Protein AF-A0A7V5UK42-F1 (afdb_monomer_lite)

Structure (mmCIF, N/CA/C/O backbone):
data_AF-A0A7V5UK42-F1
#
_entry.id   AF-A0A7V5UK42-F1
#
loop_
_atom_site.group_PDB
_atom_site.id
_atom_site.type_symbol
_atom_site.label_atom_id
_atom_site.label_alt_id
_atom_site.label_comp_id
_atom_site.label_asym_id
_atom_site.label_entity_id
_atom_site.label_seq_id
_atom_site.pdbx_PDB_ins_code
_atom_site.Cartn_x
_atom_site.Cartn_y
_atom_site.Cartn_z
_atom_site.occupancy
_atom_site.B_iso_or_equiv
_atom_site.auth_seq_id
_atom_site.auth_comp_id
_atom_site.auth_asym_id
_atom_site.auth_atom_id
_atom_site.pdbx_PDB_model_num
ATOM 1 N N . MET A 1 1 ? 71.964 3.795 -6.291 1.00 46.25 1 MET A N 1
ATOM 2 C CA . MET A 1 1 ? 71.751 2.626 -7.174 1.00 46.25 1 MET A CA 1
ATOM 3 C C . MET A 1 1 ? 70.303 2.185 -7.019 1.00 46.25 1 MET A C 1
ATOM 5 O O . MET A 1 1 ? 69.978 1.618 -5.989 1.00 46.25 1 MET A O 1
ATOM 9 N N . GLY A 1 2 ? 69.412 2.529 -7.950 1.00 53.47 2 GLY A N 1
ATOM 10 C CA . GLY A 1 2 ? 67.985 2.233 -7.779 1.00 53.47 2 GLY A CA 1
ATOM 11 C C . GLY A 1 2 ? 67.109 2.805 -8.887 1.00 53.47 2 GLY A C 1
ATOM 12 O O . GLY A 1 2 ? 66.306 3.686 -8.624 1.00 53.47 2 GLY A O 1
ATOM 13 N N . THR A 1 3 ? 67.279 2.326 -10.119 1.00 54.72 3 THR A N 1
ATOM 14 C CA . THR A 1 3 ? 66.416 2.671 -11.264 1.00 54.72 3 THR A CA 1
ATOM 15 C C . THR A 1 3 ? 66.434 1.521 -12.273 1.00 54.72 3 THR A C 1
ATOM 17 O O . THR A 1 3 ? 67.212 1.547 -13.221 1.00 54.72 3 THR A O 1
ATOM 20 N N . ALA A 1 4 ? 65.639 0.470 -12.056 1.00 56.69 4 ALA A N 1
ATOM 21 C CA . ALA A 1 4 ? 65.480 -0.585 -13.071 1.00 56.69 4 ALA A CA 1
ATOM 22 C C . ALA A 1 4 ? 64.093 -1.258 -13.123 1.00 56.69 4 ALA A C 1
ATOM 24 O O . ALA A 1 4 ? 63.801 -1.946 -14.094 1.00 56.69 4 ALA A O 1
ATOM 25 N N . THR A 1 5 ? 63.198 -1.052 -12.151 1.00 57.78 5 THR A N 1
ATOM 26 C CA . THR A 1 5 ? 61.991 -1.905 -12.032 1.00 57.78 5 THR A CA 1
ATOM 27 C C . THR A 1 5 ? 60.699 -1.285 -12.596 1.00 57.78 5 THR A C 1
ATOM 29 O O . THR A 1 5 ? 59.661 -1.936 -12.604 1.00 57.78 5 THR A O 1
ATOM 32 N N . GLN A 1 6 ? 60.715 -0.050 -13.112 1.00 57.00 6 GLN A N 1
ATOM 33 C CA . GLN A 1 6 ? 59.476 0.702 -13.397 1.00 57.00 6 GLN A CA 1
ATOM 34 C C . GLN A 1 6 ? 59.000 0.740 -14.869 1.00 57.00 6 GLN A C 1
ATOM 36 O O . GLN A 1 6 ? 58.046 1.451 -15.162 1.00 57.00 6 GLN A O 1
ATOM 41 N N . MET A 1 7 ? 59.594 -0.030 -15.795 1.00 56.53 7 MET A N 1
ATOM 42 C CA . MET A 1 7 ? 59.274 0.041 -17.243 1.00 56.53 7 MET A CA 1
ATOM 43 C C . MET A 1 7 ? 58.609 -1.208 -17.864 1.00 56.53 7 MET A C 1
ATOM 45 O O . MET A 1 7 ? 58.523 -1.306 -19.083 1.00 56.53 7 MET A O 1
ATOM 49 N N . ILE A 1 8 ? 58.103 -2.167 -17.079 1.00 58.75 8 ILE A N 1
ATOM 50 C CA . ILE A 1 8 ? 57.523 -3.415 -17.638 1.00 58.75 8 ILE A CA 1
ATOM 51 C C . ILE A 1 8 ? 55.978 -3.387 -17.698 1.00 58.75 8 ILE A C 1
ATOM 53 O O . ILE A 1 8 ? 55.370 -4.125 -18.469 1.00 58.75 8 ILE A O 1
ATOM 57 N N . GLY A 1 9 ? 55.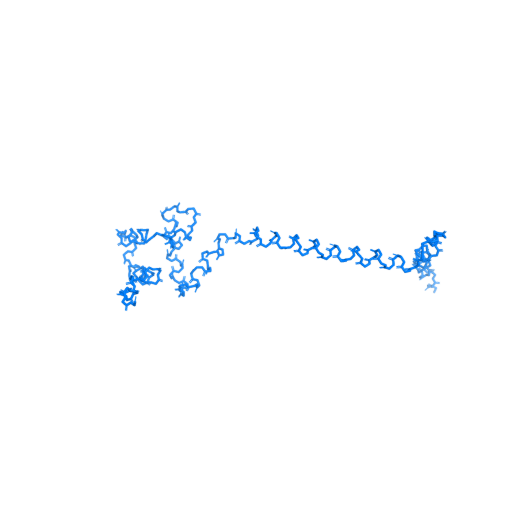316 -2.484 -16.965 1.00 54.97 9 GLY A N 1
ATOM 58 C CA . GLY A 1 9 ? 53.848 -2.443 -16.876 1.00 54.97 9 GLY A CA 1
ATOM 59 C C . GLY A 1 9 ? 53.110 -1.773 -18.045 1.00 54.97 9 GLY A C 1
ATOM 60 O O . GLY A 1 9 ? 51.951 -2.099 -18.282 1.00 54.97 9 GLY A O 1
ATOM 61 N N . GLN A 1 10 ? 53.743 -0.855 -18.788 1.00 56.25 10 GLN A N 1
ATOM 62 C CA . GLN A 1 10 ? 53.047 -0.085 -19.838 1.00 56.25 10 GLN A CA 1
ATOM 63 C C . GLN A 1 10 ? 53.068 -0.757 -21.218 1.00 56.25 10 GLN A C 1
ATOM 65 O O . GLN A 1 10 ? 52.071 -0.712 -21.936 1.00 56.25 10 GLN A O 1
ATOM 70 N N . VAL A 1 11 ? 54.132 -1.493 -21.546 1.00 57.78 11 VAL A N 1
ATOM 71 C CA . VAL A 1 11 ? 54.291 -2.137 -22.866 1.00 57.78 11 VAL A CA 1
ATOM 72 C C . VAL A 1 11 ? 53.299 -3.285 -23.098 1.00 57.78 11 VAL A C 1
ATOM 74 O O . VAL A 1 11 ? 52.943 -3.600 -24.234 1.00 57.78 11 VAL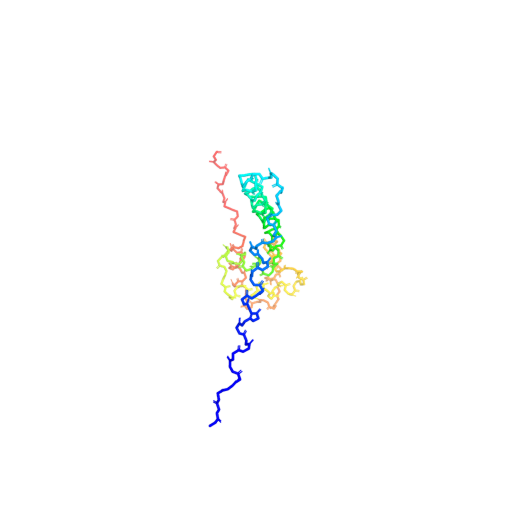 A O 1
ATOM 77 N N . ALA A 1 12 ? 52.830 -3.918 -22.019 1.00 61.78 12 ALA A N 1
ATOM 78 C CA . ALA A 1 12 ? 51.841 -4.990 -22.091 1.00 61.78 12 ALA A CA 1
ATOM 79 C C . ALA A 1 12 ? 50.421 -4.466 -22.379 1.00 61.78 12 ALA A C 1
ATOM 81 O O . ALA A 1 12 ? 49.626 -5.172 -22.999 1.00 61.78 12 ALA A O 1
ATOM 82 N N . PHE A 1 13 ? 50.112 -3.230 -21.970 1.00 57.34 13 PHE A N 1
ATOM 83 C CA . PHE A 1 13 ? 48.787 -2.636 -22.155 1.00 57.34 13 PHE A CA 1
ATOM 84 C C . PHE A 1 13 ? 48.604 -2.062 -23.569 1.00 57.34 13 PHE A C 1
ATOM 86 O O . PHE A 1 13 ? 47.549 -2.254 -24.172 1.00 57.34 13 PHE A O 1
ATOM 93 N N . GLU A 1 14 ? 49.647 -1.456 -24.150 1.00 59.31 14 GLU A N 1
ATOM 94 C CA . GLU A 1 14 ? 49.630 -0.973 -25.543 1.00 59.31 14 GLU A CA 1
ATOM 95 C C . GLU A 1 14 ? 49.416 -2.108 -26.555 1.00 59.31 14 GLU A C 1
ATOM 97 O O . GLU A 1 14 ? 48.599 -1.984 -27.467 1.00 59.31 14 GLU A O 1
ATOM 102 N N . ARG A 1 15 ? 50.038 -3.277 -26.344 1.00 58.47 15 ARG A N 1
ATOM 103 C CA . ARG A 1 15 ? 49.866 -4.435 -27.243 1.00 58.47 15 ARG A CA 1
ATOM 104 C C . ARG A 1 15 ? 48.502 -5.122 -27.151 1.00 58.47 15 ARG A C 1
ATOM 106 O O . ARG A 1 15 ? 48.147 -5.870 -28.065 1.00 58.47 15 ARG A O 1
ATOM 113 N N . LEU A 1 16 ? 47.741 -4.904 -26.076 1.00 63.62 16 LEU A N 1
ATOM 114 C CA . LEU A 1 16 ? 46.394 -5.464 -25.945 1.00 63.62 16 LEU A CA 1
ATOM 115 C C . LEU A 1 16 ? 45.359 -4.644 -26.732 1.00 63.62 16 LEU A C 1
ATOM 117 O O . LEU A 1 16 ? 44.423 -5.226 -27.271 1.00 63.62 16 LEU A O 1
ATOM 121 N N . GLY A 1 17 ? 45.547 -3.323 -26.848 1.00 62.03 17 GLY A N 1
ATOM 122 C CA . GLY A 1 17 ? 44.651 -2.429 -27.593 1.00 62.03 17 GLY A CA 1
ATOM 123 C C . GLY A 1 17 ? 44.738 -2.579 -29.117 1.00 62.03 17 GLY A C 1
ATOM 124 O O . GLY A 1 17 ? 43.717 -2.504 -29.803 1.00 62.03 17 GLY A O 1
ATOM 125 N N . ASP A 1 18 ? 45.927 -2.870 -29.649 1.00 62.09 18 ASP A N 1
ATOM 126 C CA . ASP A 1 18 ? 46.151 -2.976 -31.099 1.00 62.09 18 ASP A CA 1
ATOM 127 C C . ASP A 1 18 ? 45.395 -4.140 -31.754 1.00 62.09 18 ASP A C 1
ATOM 129 O O . ASP A 1 18 ? 44.926 -4.030 -32.891 1.00 62.09 18 ASP A O 1
ATOM 133 N N . ARG A 1 19 ? 45.176 -5.240 -31.021 1.00 60.88 19 ARG A N 1
ATOM 134 C CA . ARG A 1 19 ? 44.415 -6.387 -31.546 1.00 60.88 19 ARG A CA 1
ATOM 135 C C . ARG A 1 19 ? 42.921 -6.109 -31.695 1.00 60.88 19 ARG A C 1
ATOM 137 O O . ARG A 1 19 ? 42.271 -6.773 -32.495 1.00 60.88 19 ARG A O 1
ATOM 144 N N . PHE A 1 20 ? 42.383 -5.120 -30.981 1.00 62.44 20 PHE A N 1
ATOM 145 C CA . PHE A 1 20 ? 40.976 -4.731 -31.111 1.00 62.44 20 PHE A CA 1
ATOM 146 C C . PHE A 1 20 ? 40.737 -3.703 -32.222 1.00 62.44 20 PHE A C 1
ATOM 148 O O . PHE A 1 20 ? 39.606 -3.576 -32.683 1.00 62.44 20 PHE A O 1
ATOM 155 N N . ARG A 1 21 ? 41.776 -2.987 -32.679 1.00 59.31 21 ARG A N 1
ATOM 156 C CA . ARG A 1 21 ? 41.649 -1.979 -33.747 1.00 59.31 21 ARG A CA 1
ATOM 157 C C . ARG A 1 21 ? 42.004 -2.482 -35.147 1.00 59.31 21 ARG A C 1
ATOM 159 O O . ARG A 1 21 ? 41.474 -1.932 -36.105 1.00 59.31 21 ARG A O 1
ATOM 166 N N . GLY A 1 22 ? 42.874 -3.487 -35.287 1.00 54.34 22 GLY A N 1
ATOM 167 C CA . GLY A 1 22 ? 43.564 -3.711 -36.567 1.00 54.34 22 GLY A CA 1
ATOM 168 C C . GLY A 1 22 ? 43.234 -4.964 -37.386 1.00 54.34 22 GLY A C 1
ATOM 169 O O . GLY A 1 22 ? 43.587 -4.991 -38.557 1.00 54.34 22 GLY A O 1
ATOM 170 N N . GLN A 1 23 ? 42.610 -6.010 -36.831 1.00 50.72 23 GLN A N 1
ATOM 171 C CA . GLN A 1 23 ? 42.615 -7.336 -37.495 1.00 50.72 23 GLN A CA 1
ATOM 172 C C . GLN A 1 23 ? 41.248 -8.005 -37.694 1.00 50.72 23 GLN A C 1
ATOM 174 O O . GLN A 1 23 ? 41.181 -9.165 -38.089 1.00 50.72 23 GLN A O 1
ATOM 179 N N . GLY A 1 24 ? 40.159 -7.271 -37.458 1.00 51.66 24 GLY A N 1
ATOM 180 C CA . GLY A 1 24 ? 38.785 -7.755 -37.637 1.00 51.66 24 GLY A CA 1
ATOM 181 C C . GLY A 1 24 ? 37.981 -7.034 -38.718 1.00 51.66 24 GLY A C 1
ATOM 182 O O . GLY A 1 24 ? 36.835 -7.412 -38.949 1.00 51.66 24 GLY A O 1
ATOM 183 N N . ALA A 1 25 ? 38.553 -6.035 -39.404 1.00 55.19 25 ALA A N 1
ATOM 184 C CA . ALA A 1 25 ? 38.004 -5.533 -40.663 1.00 55.19 25 ALA A CA 1
ATOM 185 C C . ALA A 1 25 ? 38.308 -6.562 -41.759 1.00 55.19 25 ALA A C 1
ATOM 187 O O . ALA A 1 25 ? 39.065 -6.321 -42.693 1.00 55.19 25 ALA A O 1
ATOM 188 N N . ALA A 1 26 ? 37.779 -7.769 -41.568 1.00 55.12 26 ALA A N 1
ATOM 189 C CA . ALA A 1 26 ? 37.611 -8.706 -42.646 1.00 55.12 26 ALA A CA 1
ATOM 190 C C . ALA A 1 26 ? 36.859 -7.956 -43.743 1.00 55.12 26 ALA A C 1
ATOM 192 O O . ALA A 1 26 ? 35.842 -7.312 -43.476 1.00 55.12 26 ALA A O 1
ATOM 193 N N . ASP A 1 27 ? 37.418 -8.031 -44.941 1.00 58.56 27 ASP A N 1
ATOM 194 C CA . ASP A 1 27 ? 36.918 -7.518 -46.210 1.00 58.56 27 ASP A CA 1
ATOM 195 C C . ASP A 1 27 ? 35.624 -8.261 -46.610 1.00 58.56 27 ASP A C 1
ATOM 197 O O . ASP A 1 27 ? 35.470 -8.819 -47.691 1.00 58.56 27 ASP A O 1
ATOM 201 N N . TYR A 1 28 ? 34.678 -8.358 -45.678 1.00 58.84 28 TYR A N 1
ATOM 202 C CA . TYR A 1 28 ? 33.290 -8.575 -45.998 1.00 58.84 28 TYR A CA 1
ATOM 203 C C . TYR A 1 28 ? 32.882 -7.283 -46.693 1.00 58.84 28 TYR A C 1
ATOM 205 O O . TYR A 1 28 ? 32.902 -6.234 -46.054 1.00 58.84 28 TYR A O 1
ATOM 213 N N . GLY A 1 29 ? 32.507 -7.336 -47.972 1.00 69.31 29 GLY A N 1
ATOM 214 C CA . GLY A 1 29 ? 31.990 -6.199 -48.755 1.00 69.31 29 GLY A CA 1
ATOM 215 C C . GLY A 1 29 ? 30.694 -5.570 -48.204 1.00 69.31 29 GLY A C 1
ATOM 216 O O . GLY A 1 29 ? 29.886 -5.017 -48.945 1.00 69.31 29 GLY A O 1
ATOM 217 N N . ILE A 1 30 ? 30.459 -5.690 -46.900 1.00 69.44 30 ILE A N 1
ATOM 218 C CA . ILE A 1 30 ? 29.435 -5.033 -46.120 1.00 69.44 30 ILE A CA 1
ATOM 219 C C . ILE A 1 30 ? 29.852 -3.577 -46.002 1.00 69.44 30 ILE A C 1
ATOM 221 O O . ILE A 1 30 ? 30.738 -3.193 -45.239 1.00 69.44 30 ILE A O 1
ATOM 225 N N . SER A 1 31 ? 29.174 -2.759 -46.788 1.00 82.50 31 SER A N 1
ATOM 226 C CA . SER A 1 31 ? 29.354 -1.324 -46.754 1.00 82.50 31 SER A CA 1
ATOM 227 C C . SER A 1 31 ? 29.172 -0.762 -45.332 1.00 82.50 31 SER A C 1
ATOM 229 O O . SER A 1 31 ? 28.240 -1.173 -44.629 1.00 82.50 31 SER A O 1
ATOM 231 N N . PRO A 1 32 ? 29.981 0.226 -44.906 1.00 82.94 32 PRO A N 1
ATOM 232 C CA . PRO A 1 32 ? 29.869 0.832 -43.578 1.00 82.94 32 PRO A CA 1
ATOM 233 C C . PRO A 1 32 ? 28.473 1.406 -43.286 1.00 82.94 32 PRO A C 1
ATOM 235 O O . PRO A 1 32 ? 28.039 1.410 -42.134 1.00 82.94 32 PRO A O 1
ATOM 238 N N . TRP A 1 33 ? 27.723 1.825 -44.314 1.00 85.06 33 TRP A N 1
ATOM 239 C CA . TRP A 1 33 ? 26.336 2.270 -44.137 1.00 85.06 33 TRP A CA 1
ATOM 240 C C . TRP A 1 33 ? 25.407 1.123 -43.722 1.00 85.06 33 TRP A C 1
ATOM 242 O O . TRP A 1 33 ? 24.520 1.324 -42.894 1.00 85.06 33 TRP A O 1
ATOM 252 N N . ALA A 1 34 ? 25.626 -0.089 -44.239 1.00 86.69 34 ALA A N 1
ATOM 253 C CA . ALA A 1 34 ? 24.815 -1.252 -43.895 1.00 86.69 34 ALA A CA 1
ATOM 254 C C . ALA A 1 34 ? 25.030 -1.630 -42.424 1.00 86.69 34 ALA A C 1
ATOM 256 O O . ALA A 1 34 ? 24.071 -1.897 -41.700 1.00 86.69 34 ALA A O 1
ATOM 257 N N . LEU A 1 35 ? 26.276 -1.551 -41.951 1.00 87.38 35 LEU A N 1
ATOM 258 C CA . LEU A 1 35 ? 26.612 -1.797 -40.551 1.00 87.38 35 LEU A CA 1
ATOM 259 C C . LEU A 1 35 ? 25.986 -0.748 -39.615 1.00 87.38 35 LEU A C 1
ATOM 261 O O . LEU A 1 35 ? 25.442 -1.102 -38.569 1.00 87.38 35 LEU A O 1
ATOM 265 N N . ALA A 1 36 ? 25.989 0.529 -40.014 1.00 88.94 36 ALA A N 1
ATOM 266 C CA . ALA A 1 36 ? 25.345 1.605 -39.260 1.00 88.94 36 ALA A CA 1
ATOM 267 C C . ALA A 1 36 ? 23.822 1.413 -39.147 1.00 88.94 36 ALA A C 1
ATOM 269 O O . ALA A 1 36 ? 23.255 1.600 -38.069 1.00 88.94 36 ALA A O 1
ATOM 270 N N . VAL A 1 37 ? 23.162 0.986 -40.230 1.00 94.06 37 VAL A N 1
ATOM 271 C CA . VAL A 1 37 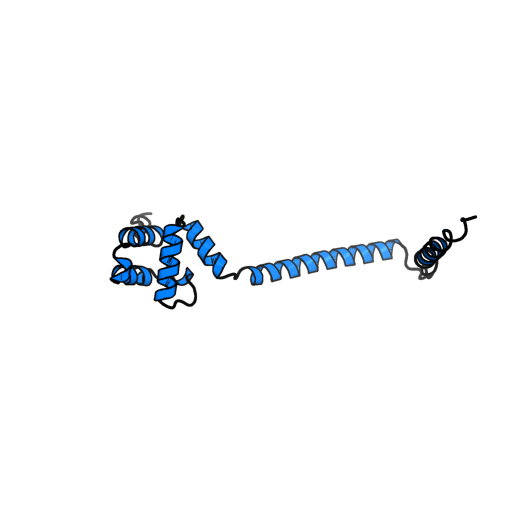? 21.720 0.691 -40.229 1.00 94.06 37 VAL A CA 1
ATOM 272 C C . VAL A 1 37 ? 21.406 -0.481 -39.299 1.00 94.06 37 VAL A C 1
ATOM 274 O O . VAL A 1 37 ? 20.505 -0.373 -38.468 1.00 94.06 37 VAL A O 1
ATOM 277 N N . VAL A 1 38 ? 22.170 -1.574 -39.375 1.00 94.00 38 VAL A N 1
ATOM 278 C CA . VAL A 1 38 ? 21.985 -2.738 -38.491 1.00 94.00 38 VAL A CA 1
ATOM 279 C C . VAL A 1 38 ? 22.171 -2.348 -37.025 1.00 94.00 38 VAL A C 1
ATOM 281 O O . VAL A 1 38 ? 21.346 -2.712 -36.186 1.00 94.00 38 VAL A O 1
ATOM 284 N N . ALA A 1 39 ? 23.200 -1.558 -36.711 1.00 93.12 39 ALA A N 1
ATOM 285 C CA . ALA A 1 39 ? 23.429 -1.061 -35.359 1.00 93.12 39 ALA A CA 1
ATOM 286 C C . ALA A 1 39 ? 22.266 -0.183 -34.866 1.00 93.12 39 ALA A C 1
ATOM 288 O O . ALA A 1 39 ? 21.785 -0.371 -33.749 1.00 93.12 39 ALA A O 1
ATOM 289 N N . ALA A 1 40 ? 21.761 0.729 -35.703 1.00 94.50 40 ALA A N 1
ATOM 290 C CA . ALA A 1 40 ? 20.626 1.584 -35.359 1.00 94.50 40 ALA A CA 1
ATOM 291 C C . ALA A 1 40 ? 19.349 0.770 -35.087 1.00 94.50 40 ALA A C 1
ATOM 293 O O . ALA A 1 40 ? 18.661 1.014 -34.093 1.00 94.50 40 ALA A O 1
ATOM 294 N N . VAL A 1 41 ? 19.060 -0.239 -35.918 1.00 95.81 41 VAL A N 1
ATOM 295 C CA . VAL A 1 41 ? 17.918 -1.147 -35.728 1.00 95.81 41 VAL A CA 1
ATOM 296 C C . VAL A 1 41 ? 18.076 -1.961 -34.445 1.00 95.81 41 VAL A C 1
ATOM 298 O O . VAL A 1 41 ? 17.129 -2.052 -33.665 1.00 95.81 41 VAL A O 1
ATOM 301 N N . ALA A 1 42 ? 19.267 -2.503 -34.179 1.00 95.19 42 ALA A N 1
ATOM 302 C CA . ALA A 1 42 ? 19.541 -3.267 -32.965 1.00 95.19 42 ALA A CA 1
ATOM 303 C C . ALA A 1 42 ? 19.357 -2.417 -31.696 1.00 95.19 42 ALA A C 1
ATOM 305 O O . ALA A 1 42 ? 18.721 -2.865 -30.742 1.00 95.19 42 ALA A O 1
ATOM 306 N N . ILE A 1 43 ? 19.846 -1.171 -31.697 1.00 94.88 43 ILE A N 1
ATOM 307 C CA . ILE A 1 43 ? 19.668 -0.225 -30.585 1.00 94.88 43 ILE A CA 1
ATOM 308 C C . ILE A 1 43 ? 18.188 0.135 -30.413 1.00 94.88 43 ILE A C 1
ATOM 310 O O . ILE A 1 43 ? 17.677 0.116 -29.292 1.00 94.88 43 ILE A O 1
ATOM 314 N N . GLY A 1 44 ? 17.480 0.423 -31.509 1.00 95.19 44 GLY A N 1
ATOM 315 C CA . GLY A 1 44 ? 16.048 0.720 -31.484 1.00 95.19 44 GLY A CA 1
ATOM 316 C C . GLY A 1 44 ? 15.226 -0.441 -30.924 1.00 95.19 44 GLY A C 1
ATOM 317 O O . GLY A 1 44 ? 14.373 -0.238 -30.059 1.00 95.19 44 GLY A O 1
ATOM 318 N N . LEU A 1 45 ? 15.536 -1.669 -31.346 1.00 95.00 45 LEU A N 1
ATOM 319 C CA . LEU A 1 45 ? 14.887 -2.885 -30.863 1.00 95.00 45 LEU A CA 1
ATOM 320 C C . LEU A 1 45 ? 15.204 -3.147 -29.388 1.00 95.00 45 LEU A C 1
ATOM 322 O O . LEU A 1 45 ? 14.296 -3.434 -28.611 1.00 95.00 45 LEU A O 1
ATOM 326 N N . ALA A 1 46 ? 16.462 -2.983 -28.973 1.00 92.31 46 ALA A N 1
ATOM 327 C CA . ALA A 1 46 ? 16.858 -3.095 -27.573 1.00 92.31 46 ALA A CA 1
ATOM 328 C C . ALA A 1 46 ? 16.128 -2.062 -26.701 1.00 92.31 46 ALA A C 1
ATOM 330 O O . ALA A 1 46 ? 15.630 -2.403 -25.628 1.00 92.31 46 ALA A O 1
ATOM 331 N N . PHE A 1 47 ? 15.991 -0.819 -27.172 1.00 93.38 47 PHE A N 1
ATOM 332 C CA . PHE A 1 47 ? 15.249 0.226 -26.471 1.00 93.38 47 PHE A CA 1
ATOM 333 C C . PHE A 1 47 ? 13.746 -0.078 -26.402 1.00 93.38 47 PHE A C 1
ATOM 335 O O . PHE A 1 47 ? 13.132 0.078 -25.343 1.00 93.38 47 PHE A O 1
ATOM 342 N N . TYR A 1 48 ? 13.153 -0.560 -27.497 1.00 92.31 48 TYR A N 1
ATOM 343 C CA . TYR A 1 48 ? 11.754 -0.982 -27.552 1.00 92.31 48 TYR A CA 1
ATOM 344 C C . TYR A 1 48 ? 11.474 -2.135 -26.581 1.00 92.31 48 TYR A C 1
ATOM 346 O O . TYR A 1 48 ? 10.571 -2.034 -25.748 1.00 92.31 48 TYR A O 1
ATOM 354 N N . LEU A 1 49 ? 12.294 -3.189 -26.616 1.00 89.62 49 LEU A N 1
ATOM 355 C CA . LEU A 1 49 ? 12.194 -4.327 -25.703 1.00 89.62 49 LEU A CA 1
ATOM 356 C C . LEU A 1 49 ? 12.421 -3.886 -24.256 1.00 89.62 49 LEU A C 1
ATOM 358 O O . LEU A 1 49 ? 11.624 -4.228 -23.387 1.00 89.62 49 LEU A O 1
ATOM 362 N N . ALA A 1 50 ? 13.424 -3.050 -23.980 1.00 84.38 50 ALA A N 1
ATOM 363 C CA . ALA A 1 50 ? 13.654 -2.511 -22.643 1.00 84.38 50 ALA A CA 1
ATOM 364 C C . ALA A 1 50 ? 12.441 -1.721 -22.130 1.00 84.38 50 ALA A C 1
ATOM 366 O O . ALA A 1 50 ? 12.052 -1.882 -20.973 1.00 84.38 50 ALA A O 1
ATOM 367 N N . ARG A 1 51 ? 11.788 -0.905 -22.969 1.00 83.38 51 ARG A N 1
ATOM 368 C CA . ARG A 1 51 ? 10.538 -0.222 -22.593 1.00 83.38 51 ARG A CA 1
ATOM 369 C C . ARG A 1 51 ? 9.395 -1.207 -22.369 1.00 83.38 51 ARG A C 1
ATOM 371 O O . ARG A 1 51 ? 8.691 -1.074 -21.370 1.00 83.38 51 ARG A O 1
ATOM 378 N N . ARG A 1 52 ? 9.235 -2.205 -23.239 1.00 81.88 52 ARG A N 1
ATOM 379 C CA . ARG A 1 52 ? 8.173 -3.217 -23.153 1.00 81.88 52 ARG A CA 1
ATOM 380 C C . ARG A 1 52 ? 8.303 -4.093 -21.906 1.00 81.88 52 ARG A C 1
ATOM 382 O O . ARG A 1 52 ? 7.302 -4.323 -21.229 1.00 81.88 52 ARG A O 1
ATOM 389 N N . PHE A 1 53 ? 9.517 -4.516 -21.561 1.00 76.00 53 PHE A N 1
ATOM 390 C CA . PHE A 1 53 ? 9.801 -5.287 -20.350 1.00 76.00 53 PHE A CA 1
ATOM 391 C C . PHE A 1 53 ? 9.745 -4.426 -19.083 1.00 76.00 53 PHE A C 1
ATOM 393 O O . PHE A 1 53 ? 9.286 -4.898 -18.044 1.00 76.00 53 PHE A O 1
ATOM 400 N N . ARG A 1 54 ? 10.134 -3.144 -19.144 1.00 67.38 54 ARG A N 1
ATOM 401 C CA . ARG A 1 54 ? 9.940 -2.211 -18.018 1.00 67.38 54 ARG A CA 1
ATOM 402 C C . ARG A 1 54 ? 8.467 -1.872 -17.790 1.00 67.38 54 ARG A C 1
ATOM 404 O O . ARG A 1 54 ? 8.099 -1.631 -16.646 1.00 67.38 54 ARG A O 1
ATOM 411 N N . ALA A 1 55 ? 7.636 -1.863 -18.831 1.00 59.34 55 ALA A N 1
ATOM 412 C CA . ALA A 1 55 ? 6.190 -1.705 -18.694 1.00 59.34 55 ALA A CA 1
ATOM 413 C C . ALA A 1 55 ? 5.564 -2.915 -17.979 1.00 59.34 55 ALA A C 1
ATOM 415 O O . ALA A 1 55 ? 4.828 -2.718 -17.021 1.00 59.34 55 ALA A O 1
ATOM 416 N N . SER A 1 56 ? 5.959 -4.144 -18.332 1.00 55.09 56 SER A N 1
ATOM 417 C CA . SER A 1 56 ? 5.489 -5.351 -17.631 1.00 55.09 56 SER A CA 1
ATOM 418 C C . SER A 1 56 ? 6.007 -5.470 -16.191 1.00 55.09 56 SER A C 1
ATOM 420 O O . SER A 1 56 ? 5.275 -5.906 -15.312 1.00 55.09 56 SER A O 1
ATOM 422 N N . ARG A 1 57 ? 7.222 -4.991 -15.882 1.00 51.56 57 ARG A N 1
ATOM 423 C CA . ARG A 1 57 ? 7.717 -4.946 -14.487 1.00 51.56 57 ARG A CA 1
ATOM 424 C C . ARG A 1 57 ? 7.080 -3.849 -13.620 1.00 51.56 57 ARG A C 1
ATOM 426 O O . ARG A 1 57 ? 7.279 -3.851 -12.405 1.00 51.56 57 ARG A O 1
ATOM 433 N N . LYS A 1 58 ? 6.333 -2.902 -14.202 1.00 50.72 58 LYS A N 1
ATOM 434 C CA . LYS A 1 58 ? 5.565 -1.908 -13.430 1.00 50.72 58 LYS A CA 1
ATOM 435 C C . LYS A 1 58 ? 4.252 -2.467 -12.876 1.00 50.72 58 LYS A C 1
ATOM 437 O O . LYS A 1 58 ? 3.726 -1.860 -11.950 1.00 50.72 58 LYS A O 1
ATOM 442 N N . GLU A 1 59 ? 3.762 -3.601 -13.376 1.00 52.50 59 GLU A N 1
ATOM 443 C CA . GLU A 1 59 ? 2.568 -4.258 -12.826 1.00 52.50 59 GLU A CA 1
ATOM 444 C C . GLU A 1 59 ? 2.901 -5.149 -11.621 1.00 52.50 59 GLU A C 1
ATOM 446 O O . GLU A 1 59 ? 2.220 -5.061 -10.604 1.00 52.50 59 GLU A O 1
ATOM 451 N N . GLU A 1 60 ? 4.011 -5.895 -11.635 1.00 50.69 60 GLU A N 1
ATOM 452 C CA . GLU A 1 60 ? 4.375 -6.763 -10.497 1.00 50.69 60 GLU A CA 1
ATOM 453 C C . GLU A 1 60 ? 4.992 -6.018 -9.300 1.00 50.69 60 GLU A C 1
ATOM 455 O O . GLU A 1 60 ? 4.832 -6.435 -8.155 1.00 50.69 60 GLU A O 1
ATOM 460 N N . SER A 1 61 ? 5.643 -4.869 -9.511 1.00 48.19 61 SER A N 1
ATOM 461 C CA . SER A 1 61 ? 6.175 -4.045 -8.406 1.00 48.19 61 SER A CA 1
ATOM 462 C C . SER A 1 61 ? 5.092 -3.205 -7.700 1.00 48.19 61 SER A C 1
ATOM 464 O O . SER A 1 61 ? 5.370 -2.539 -6.700 1.00 48.19 61 SER A O 1
ATOM 466 N N . ARG A 1 62 ? 3.849 -3.221 -8.207 1.00 51.91 62 ARG A N 1
ATOM 467 C CA . ARG A 1 62 ? 2.736 -2.401 -7.701 1.00 51.91 62 ARG A CA 1
ATOM 468 C C . ARG A 1 62 ? 1.941 -3.054 -6.570 1.00 51.91 62 ARG A C 1
ATOM 470 O O . ARG A 1 62 ? 1.193 -2.369 -5.886 1.00 51.91 62 ARG A O 1
ATOM 477 N N . PHE A 1 63 ? 2.155 -4.339 -6.299 1.00 53.25 63 PHE A N 1
ATOM 478 C CA . PHE A 1 63 ? 1.504 -5.043 -5.194 1.00 53.25 63 PHE A CA 1
ATOM 479 C C . PHE A 1 63 ? 2.434 -5.156 -3.991 1.00 53.25 63 PHE A C 1
ATOM 481 O O . PHE A 1 63 ? 2.784 -6.244 -3.544 1.00 53.25 63 PHE A O 1
ATOM 488 N N . LYS A 1 64 ? 2.838 -4.015 -3.424 1.00 62.91 64 LYS A N 1
ATOM 489 C CA . LYS A 1 64 ? 3.285 -4.000 -2.030 1.00 62.91 64 LYS A CA 1
ATOM 490 C C . LYS A 1 64 ? 2.046 -3.766 -1.167 1.00 62.91 64 LYS A C 1
ATOM 492 O O . LYS A 1 64 ? 1.700 -2.608 -0.953 1.00 62.91 64 LYS A O 1
ATOM 497 N N . PRO A 1 65 ? 1.391 -4.815 -0.631 1.00 63.72 65 PRO A N 1
ATOM 498 C CA . PRO A 1 65 ? 0.216 -4.673 0.236 1.00 63.72 65 PRO A CA 1
ATOM 499 C C . PRO A 1 65 ? 0.420 -3.607 1.331 1.00 63.72 65 PRO A C 1
ATOM 501 O O . PRO A 1 65 ? -0.400 -2.715 1.551 1.00 63.72 65 PRO A O 1
ATOM 504 N N . LYS A 1 66 ? 1.614 -3.598 1.934 1.00 66.81 66 LYS A N 1
ATOM 505 C CA . LYS A 1 66 ? 1.999 -2.619 2.961 1.00 66.81 66 LYS A CA 1
ATOM 506 C C . LYS A 1 66 ? 1.990 -1.157 2.478 1.00 66.81 66 LYS A C 1
ATOM 508 O O . LYS A 1 66 ? 1.789 -0.274 3.308 1.00 66.81 66 LYS A O 1
ATOM 513 N N . GLN A 1 67 ? 2.233 -0.898 1.190 1.00 80.50 67 GLN A N 1
ATOM 514 C CA . GLN A 1 67 ? 2.147 0.444 0.601 1.00 80.50 67 GLN A CA 1
ATOM 515 C C . GLN A 1 67 ? 0.698 0.836 0.326 1.00 80.50 67 GLN A C 1
ATOM 517 O O . GLN A 1 67 ? 0.324 1.945 0.682 1.00 80.50 67 GLN A O 1
ATOM 522 N N . LEU A 1 68 ? -0.131 -0.094 -0.155 1.00 85.50 68 LEU A N 1
ATOM 523 C CA . LEU A 1 68 ? -1.546 0.160 -0.442 1.00 85.50 68 LEU A CA 1
ATOM 524 C C . LEU A 1 68 ? -2.298 0.683 0.791 1.00 85.50 68 LEU A C 1
ATOM 526 O O . LEU A 1 68 ? -3.018 1.669 0.708 1.00 85.50 68 LEU A O 1
ATOM 530 N N . PHE A 1 69 ? -2.063 0.105 1.973 1.00 89.12 69 PHE A N 1
ATOM 531 C CA . PHE A 1 69 ? -2.648 0.638 3.210 1.00 89.12 69 PHE A CA 1
ATOM 532 C C . PHE A 1 69 ? -2.160 2.061 3.538 1.00 89.12 69 PHE A C 1
ATOM 534 O O . PHE A 1 69 ? -2.929 2.900 3.992 1.00 89.12 69 PHE A O 1
ATOM 541 N N . ALA A 1 70 ? -0.873 2.350 3.324 1.00 88.50 70 ALA A N 1
ATOM 542 C CA . ALA A 1 70 ? -0.324 3.677 3.587 1.00 88.50 70 ALA A CA 1
ATOM 543 C C . ALA A 1 70 ? -0.838 4.734 2.597 1.00 88.50 70 ALA A C 1
ATOM 545 O O . ALA A 1 70 ? -1.019 5.881 3.006 1.00 88.50 70 ALA A O 1
ATOM 546 N N . GLU A 1 71 ? -1.058 4.340 1.343 1.00 89.12 71 GLU A N 1
ATOM 547 C CA . GLU A 1 71 ? -1.639 5.161 0.279 1.00 89.12 71 GLU A CA 1
ATOM 548 C C . GLU A 1 71 ? -3.115 5.450 0.557 1.00 89.12 71 GLU A C 1
ATOM 550 O O . GLU A 1 71 ? -3.491 6.617 0.578 1.00 89.12 71 GLU A O 1
ATOM 555 N N . LEU A 1 72 ? -3.917 4.435 0.903 1.00 90.56 72 LEU A N 1
ATOM 556 C CA . LEU A 1 72 ? -5.319 4.620 1.299 1.00 90.56 72 LEU A CA 1
ATOM 557 C C . LEU A 1 72 ? -5.447 5.515 2.533 1.00 90.56 72 LEU A C 1
ATOM 559 O O . LEU A 1 72 ? -6.193 6.487 2.522 1.00 90.56 72 LEU A O 1
ATOM 563 N N . CYS A 1 73 ? -4.651 5.274 3.580 1.00 92.00 73 CYS A N 1
ATOM 564 C CA . CYS A 1 73 ? -4.635 6.183 4.725 1.00 92.00 73 CYS A CA 1
ATOM 565 C C . CYS A 1 73 ? -4.243 7.617 4.330 1.00 92.00 73 CYS A C 1
ATOM 567 O O . CYS A 1 73 ? -4.663 8.548 5.002 1.00 92.00 73 CYS A O 1
ATOM 569 N N . GLY A 1 74 ? -3.398 7.799 3.311 1.00 90.31 74 GLY A N 1
ATOM 570 C CA . GLY A 1 74 ? -3.043 9.123 2.798 1.00 90.31 74 GLY A CA 1
ATOM 571 C C . GLY A 1 74 ? -4.196 9.786 2.045 1.00 90.31 74 GLY A C 1
ATOM 572 O O . GLY A 1 74 ? -4.452 10.961 2.268 1.00 90.31 74 GLY A O 1
ATOM 573 N N . ALA A 1 75 ? -4.915 9.026 1.217 1.00 91.50 75 ALA A N 1
ATOM 574 C CA . ALA A 1 75 ? -6.065 9.506 0.452 1.00 91.50 75 ALA A CA 1
ATOM 575 C C . ALA A 1 75 ? -7.239 9.952 1.344 1.00 91.50 75 ALA A C 1
ATOM 577 O O . ALA A 1 75 ? -7.904 10.927 1.021 1.00 91.50 75 ALA A O 1
ATOM 578 N N . HIS A 1 76 ? -7.447 9.287 2.485 1.00 90.62 76 HIS A N 1
ATOM 579 C CA . HIS A 1 76 ? -8.449 9.667 3.495 1.00 90.62 76 HIS A CA 1
ATOM 580 C C . HIS A 1 76 ? -7.897 10.626 4.572 1.00 90.62 76 HIS A C 1
ATOM 582 O O . HIS A 1 76 ? -8.499 10.799 5.635 1.00 90.62 76 HIS A O 1
ATOM 588 N N . GLU A 1 77 ? -6.713 11.206 4.337 1.00 92.12 77 GLU A N 1
ATOM 589 C CA . GLU A 1 77 ? -6.047 12.168 5.227 1.00 92.12 77 GLU A CA 1
ATOM 590 C C . GLU A 1 77 ? -5.906 11.688 6.683 1.00 92.12 77 GLU A C 1
ATOM 592 O O . GLU A 1 77 ? -5.938 12.474 7.635 1.00 92.12 77 GLU A O 1
ATOM 597 N N . LEU A 1 78 ? -5.752 10.377 6.881 1.00 92.81 78 LEU A N 1
ATOM 598 C CA . LEU A 1 78 ? -5.670 9.786 8.208 1.00 92.81 78 LEU A CA 1
ATOM 599 C C . LEU A 1 78 ? -4.322 10.092 8.850 1.00 92.81 78 LEU A C 1
ATOM 601 O O . LEU A 1 78 ? -3.244 9.824 8.298 1.00 92.81 78 LEU A O 1
ATOM 605 N N . ASN A 1 79 ? -4.381 10.582 10.082 1.00 91.62 79 ASN A N 1
ATOM 606 C CA . ASN A 1 79 ? -3.195 10.915 10.849 1.00 91.62 79 ASN A CA 1
ATOM 607 C C . ASN A 1 79 ? -2.448 9.642 11.323 1.00 91.62 79 ASN A C 1
ATOM 609 O O . ASN A 1 79 ? -2.912 8.498 11.218 1.00 91.62 79 ASN A O 1
ATOM 613 N N . ARG A 1 80 ? -1.238 9.818 11.873 1.00 91.44 80 ARG A N 1
ATOM 614 C CA . ARG A 1 80 ? -0.408 8.688 12.342 1.00 91.44 80 ARG A CA 1
ATOM 615 C C . ARG A 1 80 ? -1.071 7.882 13.469 1.00 91.44 80 ARG A C 1
ATOM 617 O O . ARG A 1 80 ? -0.822 6.677 13.559 1.00 91.44 80 ARG A O 1
ATOM 624 N N . LYS A 1 81 ? -1.882 8.526 14.316 1.00 92.06 81 LYS A N 1
ATOM 625 C CA . LYS A 1 81 ? -2.602 7.897 15.434 1.00 92.06 81 LYS A CA 1
ATOM 626 C C . LYS A 1 81 ? -3.714 6.989 14.899 1.00 92.06 81 LYS A C 1
ATOM 628 O O . LYS A 1 81 ? -3.686 5.793 15.182 1.00 92.06 81 LYS A O 1
ATOM 633 N N . GLN A 1 82 ? -4.568 7.503 14.018 1.00 92.12 82 GLN A N 1
ATOM 634 C CA . GLN A 1 82 ? -5.639 6.774 13.329 1.00 92.12 82 GLN A CA 1
ATOM 635 C C . GLN A 1 82 ? -5.099 5.572 12.545 1.00 92.12 82 GLN A C 1
ATOM 637 O O . GLN A 1 82 ? -5.569 4.443 12.693 1.00 92.12 82 GLN A O 1
ATOM 642 N N . ARG A 1 83 ? -3.996 5.763 11.809 1.00 93.31 83 ARG A N 1
ATOM 643 C CA . ARG A 1 83 ? -3.300 4.670 11.111 1.00 93.31 83 ARG A CA 1
ATOM 644 C C . ARG A 1 83 ? -2.849 3.553 12.062 1.00 93.31 83 ARG A C 1
ATOM 646 O O . ARG A 1 83 ? -2.830 2.383 11.680 1.00 93.31 83 ARG A O 1
ATOM 653 N N . ARG A 1 84 ? -2.435 3.890 13.290 1.00 93.06 84 ARG A N 1
ATOM 654 C CA . ARG A 1 84 ? -2.021 2.904 14.302 1.00 93.06 84 ARG A CA 1
ATOM 655 C C . ARG A 1 84 ? -3.221 2.153 14.878 1.00 93.06 84 ARG A C 1
ATOM 657 O O . ARG A 1 84 ? -3.090 0.953 15.109 1.00 93.06 84 ARG A O 1
ATOM 664 N N . ILE A 1 85 ? -4.352 2.830 15.075 1.00 93.31 85 ILE A N 1
ATOM 665 C CA . ILE A 1 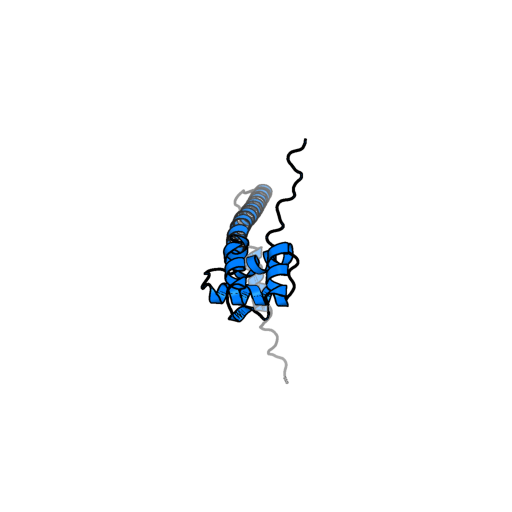85 ? -5.613 2.226 15.531 1.00 93.31 85 ILE A CA 1
ATOM 666 C C . ILE A 1 85 ? -6.098 1.202 14.498 1.00 93.31 85 ILE A C 1
ATOM 668 O O . ILE A 1 85 ? -6.232 0.029 14.836 1.00 93.31 85 ILE A O 1
ATOM 672 N N . LEU A 1 86 ? -6.194 1.583 13.219 1.00 92.50 86 LEU A N 1
ATOM 673 C CA . LEU A 1 86 ? -6.596 0.673 12.136 1.00 92.50 86 LEU A CA 1
ATOM 674 C C . LEU A 1 86 ? -5.681 -0.555 12.010 1.00 92.50 86 LEU A C 1
ATOM 676 O O . LEU A 1 86 ? -6.152 -1.672 11.819 1.00 92.50 86 LEU A O 1
ATOM 680 N N . LYS A 1 87 ? -4.362 -0.390 12.182 1.00 92.44 87 LYS A N 1
ATOM 681 C CA . LYS A 1 87 ? -3.433 -1.536 12.200 1.00 92.44 87 LYS A CA 1
ATOM 682 C C . LYS A 1 87 ? -3.688 -2.484 13.372 1.00 92.44 87 LYS A C 1
ATOM 684 O O . LYS A 1 87 ? -3.593 -3.697 13.194 1.00 92.44 87 LYS A O 1
ATOM 689 N N . LYS A 1 88 ? -3.975 -1.947 14.563 1.00 92.19 88 LYS A N 1
ATOM 690 C CA . LYS A 1 88 ? -4.324 -2.763 15.735 1.00 92.19 88 LYS A CA 1
ATOM 691 C C . LYS A 1 88 ? -5.636 -3.505 15.497 1.00 92.19 88 LYS A C 1
ATOM 693 O O . LYS A 1 88 ? -5.693 -4.697 15.778 1.00 92.19 88 LYS A O 1
ATOM 698 N N . LEU A 1 89 ? -6.637 -2.827 14.940 1.00 92.25 89 LEU A N 1
ATOM 699 C CA . LEU A 1 89 ? -7.926 -3.423 14.608 1.00 92.25 89 LEU A CA 1
ATOM 700 C C . LEU A 1 89 ? -7.772 -4.569 13.600 1.00 92.25 89 LEU A C 1
ATOM 702 O O . LEU A 1 89 ? -8.195 -5.686 13.880 1.00 92.25 89 LEU A O 1
ATOM 706 N N . ALA A 1 90 ? -7.059 -4.342 12.493 1.00 91.62 90 ALA A N 1
ATOM 707 C CA . ALA A 1 90 ? -6.789 -5.379 11.497 1.00 91.62 90 ALA A CA 1
ATOM 708 C C . ALA A 1 90 ? -6.090 -6.609 12.097 1.00 91.62 90 ALA A C 1
ATOM 710 O O . ALA A 1 90 ? -6.432 -7.743 11.770 1.00 91.62 90 ALA A O 1
ATOM 711 N N . SER A 1 91 ? -5.136 -6.387 13.008 1.00 91.06 91 SER A N 1
ATOM 712 C CA . SER A 1 91 ? -4.444 -7.471 13.709 1.00 91.06 91 SER A CA 1
ATOM 713 C C . SER A 1 91 ? -5.360 -8.256 14.649 1.00 91.06 91 SER A C 1
ATOM 715 O O . SER A 1 91 ? -5.116 -9.441 14.854 1.00 91.06 91 SER A O 1
ATOM 717 N N . ARG A 1 92 ? -6.371 -7.615 15.247 1.00 90.44 92 ARG A N 1
ATOM 718 C CA . ARG A 1 92 ? -7.334 -8.256 16.158 1.00 90.44 92 ARG A CA 1
ATOM 719 C C . ARG A 1 92 ? -8.401 -9.044 15.414 1.00 90.44 92 ARG A C 1
ATOM 721 O O . ARG A 1 92 ? -8.783 -10.112 15.867 1.00 90.44 92 ARG A O 1
ATOM 728 N N . LEU A 1 93 ? -8.828 -8.539 14.262 1.00 88.75 93 LEU A N 1
ATOM 729 C CA . LEU A 1 93 ? -9.759 -9.220 13.365 1.00 88.75 93 LEU A CA 1
ATOM 730 C C . LEU A 1 93 ? -9.076 -10.307 12.516 1.00 88.7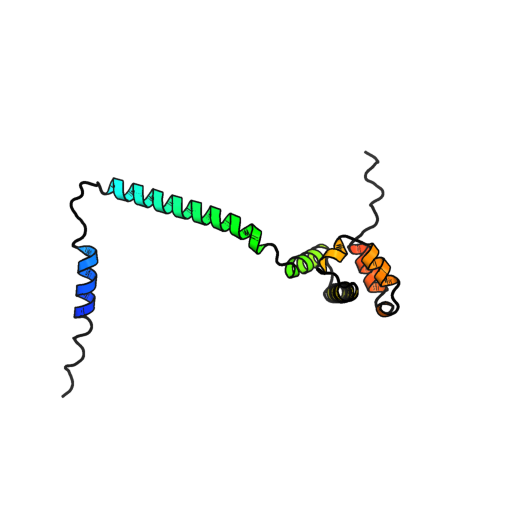5 93 LEU A C 1
ATOM 732 O O . LEU A 1 93 ? -9.709 -10.886 11.641 1.00 88.75 93 LEU A O 1
ATOM 736 N N . HIS A 1 94 ? -7.783 -10.576 12.751 1.00 88.81 94 HIS A N 1
ATOM 737 C CA . HIS A 1 94 ? -6.978 -11.539 11.993 1.00 88.81 94 HIS A CA 1
ATOM 738 C C . HIS A 1 94 ? -7.064 -11.342 10.472 1.00 88.81 94 HIS A C 1
ATOM 740 O O . HIS A 1 94 ? -6.988 -12.296 9.696 1.00 88.81 94 HIS A O 1
ATOM 746 N N . LEU A 1 95 ? -7.196 -10.089 10.030 1.00 86.94 95 LEU A N 1
ATOM 747 C CA . LEU A 1 95 ? -7.270 -9.780 8.611 1.00 86.94 95 LEU A CA 1
ATOM 748 C C . LEU A 1 95 ? -5.922 -10.070 7.960 1.00 86.94 95 LEU A C 1
ATOM 750 O O . LEU A 1 95 ? -4.877 -9.604 8.420 1.00 86.94 95 LEU A O 1
ATOM 754 N N . GLN A 1 96 ? -5.957 -10.782 6.834 1.00 84.12 96 GLN A N 1
ATOM 755 C CA . GLN A 1 96 ? -4.759 -11.031 6.030 1.00 84.12 96 GLN A CA 1
ATOM 756 C C . GLN A 1 96 ? -4.112 -9.718 5.569 1.00 84.12 96 GLN A C 1
ATOM 758 O O . GLN A 1 96 ? -2.892 -9.636 5.410 1.00 84.12 96 GLN A O 1
ATOM 763 N N . HIS A 1 97 ? -4.927 -8.673 5.375 1.00 85.25 97 HIS A N 1
ATOM 764 C CA . HIS A 1 97 ? -4.464 -7.368 4.944 1.00 85.25 97 HIS A CA 1
ATOM 765 C C . HIS A 1 97 ? -5.218 -6.214 5.625 1.00 85.25 97 HIS A C 1
ATOM 767 O O . HIS A 1 97 ? -6.446 -6.184 5.578 1.00 85.25 97 HIS A O 1
ATOM 773 N N . PRO A 1 98 ? -4.525 -5.202 6.186 1.00 88.31 98 PRO A N 1
ATOM 774 C CA . PRO A 1 98 ? -5.182 -4.089 6.874 1.00 88.31 98 PRO A CA 1
ATOM 775 C C . PRO A 1 98 ? -6.009 -3.187 5.952 1.00 88.31 98 PRO A C 1
ATOM 777 O O . PRO A 1 98 ? -6.892 -2.491 6.434 1.00 88.31 98 PRO A O 1
ATOM 780 N N . ALA A 1 99 ? -5.762 -3.197 4.637 1.00 89.31 99 ALA A N 1
ATOM 781 C CA . ALA A 1 99 ? -6.609 -2.449 3.706 1.00 89.31 99 ALA A CA 1
ATOM 782 C C . ALA A 1 99 ? -8.000 -3.062 3.498 1.00 89.31 99 ALA A C 1
ATOM 784 O O . ALA A 1 99 ? -8.864 -2.377 2.968 1.00 89.31 99 ALA A O 1
ATOM 785 N N . ALA A 1 100 ? -8.240 -4.308 3.927 1.00 89.12 100 ALA A N 1
ATOM 786 C CA . ALA A 1 100 ? -9.580 -4.889 3.869 1.00 89.12 100 ALA A CA 1
ATOM 787 C C . ALA A 1 100 ? -10.595 -4.087 4.710 1.00 89.12 100 ALA A C 1
ATOM 789 O O . ALA A 1 100 ? -11.769 -4.067 4.374 1.00 89.12 100 ALA A O 1
ATOM 790 N N . LEU A 1 101 ? -10.130 -3.341 5.725 1.00 90.62 101 LEU A N 1
ATOM 791 C CA . LEU A 1 101 ? -10.955 -2.425 6.524 1.00 90.62 101 LEU A CA 1
ATOM 792 C C . LEU A 1 101 ? -11.593 -1.286 5.712 1.00 90.62 101 LEU A C 1
ATOM 794 O O . LEU A 1 101 ? -12.570 -0.705 6.156 1.00 90.62 101 LEU A O 1
ATOM 798 N N . PHE A 1 102 ? -11.043 -0.945 4.543 1.00 91.25 102 PHE A N 1
ATOM 799 C CA . PHE A 1 102 ?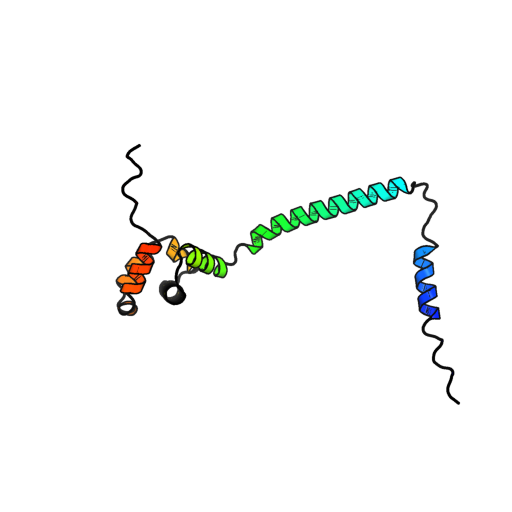 -11.607 0.091 3.671 1.00 91.25 102 PHE A CA 1
ATOM 800 C C . PHE A 1 102 ? -12.722 -0.445 2.765 1.00 91.25 102 PHE A C 1
ATOM 802 O O . PHE A 1 102 ? -13.376 0.336 2.086 1.00 91.25 102 PHE A O 1
ATOM 809 N N . LEU A 1 103 ? -12.911 -1.767 2.711 1.00 90.25 103 LEU A N 1
ATOM 810 C CA . LEU A 1 103 ? -13.927 -2.401 1.868 1.00 90.25 103 LEU A CA 1
ATOM 811 C C . LEU A 1 103 ? -15.238 -2.643 2.617 1.00 90.25 103 LEU A C 1
ATOM 813 O O . LEU A 1 103 ? -16.269 -2.822 1.978 1.00 90.25 103 LEU A O 1
ATOM 817 N N . ASP A 1 104 ? -15.187 -2.685 3.946 1.00 86.62 104 ASP A N 1
ATOM 818 C CA . ASP A 1 104 ? -16.299 -3.125 4.775 1.00 86.62 104 ASP A CA 1
ATOM 819 C C . ASP A 1 104 ? -16.373 -2.297 6.064 1.00 86.62 104 ASP A C 1
ATOM 821 O O . ASP A 1 104 ? -15.526 -2.425 6.955 1.00 86.62 104 ASP A O 1
ATOM 825 N N . ALA A 1 105 ? -17.399 -1.447 6.154 1.00 88.00 105 ALA A N 1
ATOM 826 C CA . ALA A 1 105 ? -17.657 -0.604 7.319 1.00 88.00 105 ALA A CA 1
ATOM 827 C C . ALA A 1 105 ? -18.010 -1.426 8.570 1.00 88.00 105 ALA A C 1
ATOM 829 O O . ALA A 1 105 ? -17.693 -1.016 9.689 1.00 88.00 105 ALA A O 1
ATOM 830 N N . THR A 1 106 ? -18.562 -2.635 8.398 1.00 89.19 106 THR A N 1
ATOM 831 C CA . THR A 1 106 ? -18.995 -3.481 9.519 1.00 89.19 106 THR A CA 1
ATOM 832 C C . THR A 1 106 ? -17.835 -3.872 10.431 1.00 89.19 106 THR A C 1
ATOM 834 O O . THR A 1 106 ? -18.021 -4.048 11.634 1.00 89.19 106 THR A O 1
ATOM 837 N N . ALA A 1 107 ? -16.609 -3.940 9.903 1.00 89.56 107 ALA A N 1
ATOM 838 C CA . ALA A 1 107 ? -15.414 -4.202 10.697 1.00 89.56 107 ALA A CA 1
ATOM 839 C C . ALA A 1 107 ? -15.096 -3.063 11.687 1.00 89.56 107 ALA A C 1
ATOM 841 O O . ALA A 1 107 ? -14.564 -3.322 12.771 1.00 89.56 107 ALA A O 1
ATOM 842 N N . ILE A 1 108 ? -15.415 -1.814 11.330 1.00 90.75 108 ILE A N 1
ATOM 843 C CA . ILE A 1 108 ? -15.253 -0.640 12.200 1.00 90.75 108 ILE A CA 1
ATOM 844 C C . ILE A 1 108 ? -16.406 -0.575 13.203 1.00 90.75 108 ILE A C 1
ATOM 846 O O . ILE A 1 108 ? -16.151 -0.451 14.401 1.00 90.75 108 ILE A O 1
ATOM 850 N N . GLU A 1 109 ? -17.646 -0.794 12.760 1.00 90.06 109 GLU A N 1
ATOM 851 C CA . GLU A 1 109 ? -18.806 -0.901 13.656 1.00 90.06 109 GLU A CA 1
ATOM 852 C C . GLU A 1 109 ? -18.617 -2.002 14.710 1.00 90.06 109 GLU A C 1
ATOM 854 O O . GLU A 1 109 ? -18.947 -1.839 15.887 1.00 90.06 109 GLU A O 1
ATOM 859 N N . GLN A 1 110 ? -18.042 -3.141 14.313 1.00 90.62 110 GLN A N 1
ATOM 860 C CA . GLN A 1 110 ? -17.722 -4.221 15.236 1.00 90.62 110 GLN A CA 1
ATOM 861 C C . GLN A 1 110 ? -16.676 -3.772 16.260 1.00 90.62 110 GLN A C 1
ATOM 863 O O . GLN A 1 110 ? -16.791 -4.131 17.431 1.00 90.62 110 GLN A O 1
ATOM 868 N N . ALA A 1 111 ? -15.684 -2.974 15.852 1.00 89.62 111 ALA A N 1
ATOM 869 C CA . ALA A 1 111 ? -14.668 -2.423 16.746 1.00 89.62 111 ALA A CA 1
ATOM 870 C C . ALA A 1 111 ? -15.273 -1.499 17.811 1.00 89.62 111 ALA A C 1
ATOM 872 O O . ALA A 1 111 ? -14.892 -1.611 18.975 1.00 89.62 111 ALA A O 1
ATOM 873 N N . LEU A 1 112 ? -16.246 -0.663 17.428 1.00 89.75 112 LEU A N 1
ATOM 874 C CA . LEU A 1 112 ? -17.004 0.219 18.329 1.00 89.75 112 LEU A CA 1
ATOM 875 C C . LEU A 1 112 ? -17.845 -0.548 19.361 1.00 89.75 112 LEU A C 1
ATOM 877 O O . LEU A 1 112 ? -18.266 0.004 20.371 1.00 89.75 112 LEU A O 1
ATOM 881 N N . ARG A 1 113 ? -18.101 -1.841 19.147 1.00 90.56 113 ARG A N 1
ATOM 882 C CA . ARG A 1 113 ? -18.801 -2.693 20.124 1.00 90.56 113 ARG A CA 1
ATOM 883 C C . ARG A 1 113 ? -17.847 -3.451 21.047 1.00 90.56 113 ARG A C 1
ATOM 885 O O . ARG A 1 113 ? -18.301 -4.141 21.958 1.00 90.56 113 ARG A O 1
ATOM 892 N N . MET A 1 114 ? -16.532 -3.369 20.825 1.00 90.44 114 MET A N 1
ATOM 893 C CA . MET A 1 114 ? -15.554 -4.105 21.624 1.00 90.44 114 MET A CA 1
ATOM 894 C C . MET A 1 114 ? -15.079 -3.286 22.836 1.00 90.44 114 MET A C 1
ATOM 896 O O . MET A 1 114 ? -14.562 -2.183 22.669 1.00 90.44 114 MET A O 1
ATOM 900 N N . PRO A 1 115 ? -15.075 -3.862 24.054 1.00 87.75 115 PRO A N 1
ATOM 901 C CA . PRO A 1 115 ? -14.700 -3.139 25.274 1.00 87.75 115 PRO A CA 1
ATOM 902 C C . PRO A 1 115 ? -13.236 -2.660 25.287 1.00 87.75 115 PRO A C 1
ATOM 904 O O . PRO A 1 115 ? -12.885 -1.703 25.963 1.00 87.75 115 PRO A O 1
ATOM 907 N N . GLN A 1 116 ? -12.359 -3.299 24.512 1.00 89.06 116 GLN A N 1
ATOM 908 C CA . GLN A 1 116 ? -10.938 -2.942 24.409 1.00 89.06 116 GLN A CA 1
ATOM 909 C C . GLN A 1 116 ? -10.662 -1.656 23.610 1.00 89.06 116 GLN A C 1
ATOM 911 O O . GLN A 1 116 ? -9.526 -1.181 23.607 1.00 89.06 116 GLN A O 1
ATOM 916 N N . PHE A 1 117 ? -11.664 -1.133 22.897 1.00 89.19 117 PHE A N 1
ATOM 917 C CA . PHE A 1 117 ? -11.551 0.091 22.108 1.00 89.19 117 PHE A CA 1
ATOM 918 C C . PHE A 1 117 ? -12.336 1.262 22.706 1.00 89.19 117 PHE A C 1
ATOM 920 O O . PHE A 1 117 ? -12.302 2.328 22.106 1.00 89.19 117 PHE A O 1
ATOM 927 N N . LEU A 1 118 ? -12.942 1.117 23.894 1.00 87.81 118 LEU A N 1
ATOM 928 C CA . LEU A 1 118 ? -13.745 2.165 24.547 1.00 87.81 118 LEU A CA 1
ATOM 929 C C . LEU A 1 118 ? -13.006 3.510 24.639 1.00 87.81 118 LEU A C 1
ATOM 931 O O . LEU A 1 118 ? -13.545 4.537 24.242 1.00 87.81 118 LEU A O 1
ATOM 935 N N . ASP A 1 119 ? -11.729 3.492 25.036 1.00 91.12 119 ASP A N 1
ATOM 936 C CA . ASP A 1 119 ? -10.883 4.698 25.127 1.00 91.12 119 ASP A CA 1
ATOM 937 C C . ASP A 1 119 ? -10.548 5.333 23.758 1.00 91.12 119 ASP A C 1
ATOM 939 O O . ASP A 1 119 ? -9.892 6.371 23.679 1.00 91.12 119 ASP A O 1
ATOM 943 N N . GLN A 1 120 ? -10.903 4.665 22.660 1.00 92.12 120 GLN A N 1
ATOM 944 C CA . GLN A 1 120 ? -10.608 5.041 21.275 1.00 92.12 120 GLN A CA 1
ATOM 945 C C . GLN A 1 120 ? -11.880 5.188 20.428 1.00 92.12 120 GLN A C 1
ATOM 947 O O . GLN A 1 120 ? -11.753 5.318 19.213 1.00 92.12 120 GLN A O 1
ATOM 952 N N . HIS A 1 121 ? -13.076 5.179 21.031 1.00 90.94 121 HIS A N 1
ATOM 953 C CA . HIS A 1 121 ? -14.343 5.298 20.299 1.00 90.94 121 HIS A CA 1
ATOM 954 C C . HIS A 1 121 ? -14.434 6.588 19.489 1.00 90.94 121 HIS A C 1
ATOM 956 O O . HIS A 1 121 ? -14.672 6.514 18.292 1.00 90.94 121 HIS A O 1
ATOM 962 N N . GLU A 1 122 ? -14.124 7.738 20.092 1.00 91.88 122 GLU A N 1
ATOM 963 C CA . GLU A 1 122 ? -14.151 9.038 19.402 1.00 91.88 122 GLU A CA 1
ATOM 964 C C . GLU A 1 122 ? -13.242 9.048 18.156 1.00 91.88 122 GLU A C 1
ATOM 966 O O . GLU A 1 122 ? -13.593 9.559 17.096 1.00 91.88 122 GLU A O 1
ATOM 971 N N . GLU A 1 123 ? -12.070 8.415 18.249 1.00 92.62 123 GLU A N 1
ATOM 972 C CA . GLU A 1 123 ? -11.149 8.298 17.114 1.00 92.62 123 GLU A CA 1
ATOM 973 C C . GLU A 1 123 ? -11.643 7.301 16.060 1.00 92.62 123 GLU A C 1
ATOM 975 O O . GLU A 1 123 ? -11.346 7.479 14.882 1.00 92.62 123 GLU A O 1
ATOM 980 N N . LEU A 1 124 ? -12.351 6.241 16.461 1.00 92.19 124 LEU A N 1
ATOM 981 C CA . LEU A 1 124 ? -12.932 5.260 15.544 1.00 92.19 124 LEU A CA 1
ATOM 982 C C . LEU A 1 124 ? -14.131 5.838 14.789 1.00 92.19 124 LEU A C 1
ATOM 984 O O . LEU A 1 124 ? -14.192 5.643 13.581 1.00 92.19 124 LEU A O 1
ATOM 988 N N . GLU A 1 125 ? -14.999 6.599 15.455 1.00 91.75 125 GLU A N 1
ATOM 989 C CA . GLU A 1 125 ? -16.103 7.337 14.824 1.00 91.75 125 GLU A CA 1
ATOM 990 C C . GLU A 1 125 ? -15.560 8.355 13.811 1.00 91.75 125 GLU A C 1
ATOM 992 O O . GLU A 1 125 ? -15.961 8.366 12.649 1.00 91.75 125 GLU A O 1
ATOM 997 N N . ALA A 1 126 ? -14.533 9.127 14.188 1.00 91.69 126 ALA A N 1
ATOM 998 C CA . ALA A 1 126 ? -13.885 10.062 13.267 1.00 91.69 126 ALA A CA 1
ATOM 999 C C . ALA A 1 126 ? -13.212 9.370 12.063 1.00 91.69 126 ALA A C 1
ATOM 1001 O O . ALA A 1 126 ? -13.053 9.972 10.998 1.00 91.69 126 ALA A O 1
ATOM 1002 N N . ILE A 1 127 ? -12.757 8.120 12.218 1.00 92.12 127 ILE A N 1
ATOM 1003 C CA . ILE A 1 127 ? -12.252 7.307 11.103 1.00 92.12 127 ILE A CA 1
ATOM 1004 C C . ILE A 1 127 ? -13.422 6.840 10.234 1.00 92.12 127 ILE A C 1
ATOM 1006 O O . ILE A 1 127 ? -13.327 6.941 9.015 1.00 92.12 127 ILE A O 1
ATOM 1010 N N . GLU A 1 128 ? -14.504 6.348 10.835 1.00 92.38 128 GLU A N 1
ATOM 1011 C CA . GLU A 1 128 ? -15.695 5.870 10.132 1.00 92.38 128 GLU A CA 1
ATOM 1012 C C . GLU A 1 128 ? -16.282 6.955 9.226 1.00 92.38 128 GLU A C 1
ATOM 1014 O O . GLU A 1 128 ? -16.391 6.732 8.023 1.00 92.38 128 GLU A O 1
ATOM 1019 N N . GLU A 1 129 ? -16.517 8.159 9.754 1.00 90.94 129 GLU A N 1
ATOM 1020 C CA . GLU A 1 129 ? -17.039 9.293 8.978 1.00 90.94 129 GLU A CA 1
ATOM 1021 C C . GLU A 1 129 ? -16.141 9.667 7.786 1.00 90.94 129 GLU A C 1
ATOM 1023 O O . GLU A 1 129 ? -16.619 10.093 6.733 1.00 90.94 129 GLU A O 1
ATOM 1028 N N . ARG A 1 130 ? -14.820 9.501 7.930 1.00 90.06 130 ARG A N 1
ATOM 1029 C CA . ARG A 1 130 ? -13.843 9.798 6.870 1.00 90.06 130 ARG A CA 1
ATOM 1030 C C . ARG A 1 130 ? -13.721 8.697 5.824 1.00 90.06 130 ARG A C 1
ATOM 1032 O O . ARG A 1 130 ? -13.359 8.982 4.680 1.00 90.06 130 ARG A O 1
ATOM 1039 N N . LEU A 1 131 ? -13.914 7.441 6.215 1.00 90.44 131 LEU A N 1
ATOM 1040 C CA . LEU A 1 131 ? -13.833 6.301 5.301 1.00 90.44 131 LEU A CA 1
ATOM 1041 C C . LEU A 1 131 ? -15.150 6.098 4.555 1.00 90.44 131 LEU A C 1
ATOM 1043 O O . LEU A 1 131 ? -15.130 5.839 3.353 1.00 90.44 131 LEU A O 1
ATOM 1047 N N . PHE A 1 132 ? -16.264 6.253 5.262 1.00 89.94 132 PHE A N 1
ATOM 1048 C CA . PHE A 1 132 ? -17.613 5.959 4.800 1.00 89.94 132 PHE A CA 1
ATOM 1049 C C . PHE A 1 132 ? -18.528 7.163 5.063 1.00 89.94 132 PHE A C 1
ATOM 1051 O O . PHE A 1 132 ? -19.432 7.084 5.895 1.00 89.94 132 PHE A O 1
ATOM 1058 N N . PRO A 1 133 ? -18.304 8.302 4.378 1.00 85.06 133 PRO A N 1
ATOM 1059 C CA . PRO A 1 133 ? -19.179 9.455 4.531 1.00 85.06 133 PRO A CA 1
ATOM 1060 C C . PRO A 1 133 ? -20.622 9.061 4.177 1.00 85.06 133 PRO A C 1
ATOM 1062 O O . PRO A 1 133 ? -20.822 8.326 3.201 1.00 85.06 133 PRO A O 1
ATOM 1065 N N . PRO A 1 134 ? -21.630 9.539 4.932 1.00 77.88 134 PRO A N 1
ATOM 1066 C CA . PRO A 1 134 ? -23.022 9.241 4.634 1.00 77.88 134 PRO A CA 1
ATOM 1067 C C . PRO A 1 134 ? -23.322 9.665 3.197 1.00 77.88 134 PRO A C 1
ATOM 1069 O O . PRO A 1 134 ? -22.867 10.723 2.746 1.00 77.88 134 PRO A O 1
ATOM 1072 N N . ALA A 1 135 ? -24.038 8.806 2.465 1.00 74.56 135 ALA A N 1
ATOM 1073 C CA . ALA A 1 135 ? -24.396 9.051 1.075 1.00 74.56 135 ALA A CA 1
ATOM 1074 C C . ALA A 1 135 ? -24.944 10.477 0.938 1.00 74.56 135 ALA A C 1
ATOM 1076 O O . ALA A 1 135 ? -25.885 10.852 1.639 1.00 74.56 135 ALA A O 1
ATOM 1077 N N . ARG A 1 136 ? -24.309 11.292 0.083 1.00 75.44 136 ARG A N 1
ATOM 1078 C CA . ARG A 1 136 ? -24.752 12.670 -0.147 1.00 75.44 136 ARG A CA 1
ATOM 1079 C C . ARG A 1 136 ? -26.199 12.625 -0.657 1.00 75.44 136 ARG A C 1
ATOM 1081 O O . ARG A 1 136 ? -26.414 11.979 -1.680 1.00 75.44 136 ARG A O 1
ATOM 1088 N N . PRO A 1 137 ? -27.161 13.288 0.001 1.00 67.44 137 PRO A N 1
ATOM 1089 C CA . PRO A 1 137 ? -28.584 13.149 -0.320 1.00 67.44 137 PRO A CA 1
ATOM 1090 C C . PRO A 1 137 ? -29.057 13.748 -1.670 1.00 67.44 137 PRO A C 1
ATOM 1092 O O . PRO A 1 137 ? -30.260 13.894 -1.863 1.00 67.44 137 PRO A O 1
ATOM 1095 N N . ASP A 1 138 ? -28.176 14.059 -2.637 1.00 67.44 138 ASP A N 1
ATOM 1096 C CA . ASP A 1 138 ? -28.494 15.082 -3.653 1.00 67.44 138 ASP A CA 1
ATOM 1097 C C . ASP A 1 138 ? -28.193 14.728 -5.134 1.00 67.44 138 ASP A C 1
ATOM 1099 O O . ASP A 1 138 ? -28.186 15.630 -5.970 1.00 67.44 138 ASP A O 1
ATOM 1103 N N . SER A 1 139 ? -27.937 13.470 -5.528 1.00 61.25 139 SER A N 1
ATOM 1104 C CA . SER A 1 139 ? -27.653 13.156 -6.954 1.00 61.25 139 SER A CA 1
ATOM 1105 C C . SER A 1 139 ? -28.873 12.857 -7.836 1.00 61.25 139 SER A C 1
ATOM 1107 O O . SER A 1 139 ? -28.704 12.740 -9.047 1.00 61.25 139 SER A O 1
ATOM 1109 N N . ASP A 1 140 ? -30.080 12.769 -7.269 1.00 59.53 140 ASP A N 1
ATOM 1110 C CA . ASP A 1 140 ? -31.274 12.273 -7.980 1.00 59.53 140 ASP A CA 1
ATOM 1111 C C . ASP A 1 140 ? -32.271 13.388 -8.371 1.00 59.53 140 ASP A C 1
ATOM 1113 O O . ASP A 1 140 ? -33.430 13.118 -8.677 1.00 59.53 140 ASP A O 1
ATOM 1117 N N . ALA A 1 141 ? -31.836 14.653 -8.376 1.00 58.00 141 ALA A N 1
ATOM 1118 C CA . ALA A 1 141 ? -32.672 15.811 -8.718 1.00 58.00 141 ALA A CA 1
ATOM 1119 C C . ALA A 1 141 ? -32.224 16.557 -9.996 1.00 58.00 141 ALA A C 1
ATOM 1121 O O . ALA A 1 141 ? -32.299 17.787 -10.042 1.00 58.00 141 ALA A O 1
ATOM 1122 N N . ALA A 1 142 ? -31.757 15.837 -11.024 1.00 56.12 142 ALA A N 1
ATOM 1123 C CA . ALA A 1 142 ? -31.431 16.403 -12.340 1.00 56.12 142 ALA A CA 1
ATOM 1124 C C . ALA A 1 142 ? -32.094 15.629 -13.485 1.00 56.12 142 ALA A C 1
ATOM 1126 O O . ALA A 1 142 ? -31.973 14.384 -13.503 1.00 56.12 142 ALA A O 1
#

Sequence (142 aa):
MGTATQMIGQVAFERLGDRFRGQGAADYGISPWALAVVAAVAIGLAFYLARRFRASRKEESRFKPKQLFAELCGAHELNRKQRRILKKLASRLHLQHPAALFLDATAIEQALRMPQFLDQHEELEAIEERLFPPARPDSDAA

Secondary structure (DSSP, 8-state):
---SSSSSTTHHHHHHHHHHHHS--------HHHHHHHHHHHHHHHHHHHHHHHHHHHHHTT--HHHHHHHHHHHTT--HHHHHHHHHHHHHTT-S-GGGGGT-THHHHHHHT-GGGGGGHHHHHHHHHHHSPPPPTTSS--

Foldseek 3Di:
DDPDDPPPPPVVVVVVVCVVPPDPVPPPVCDPVNVVVVVVVVVVVVVVVVVVVVVVVVVVVPPPLVVVLVVVCVVLVHDPVLSVVLVVLCVVVVPPGSCVCLVDLVSLVVLLVDPVCVVPNVVSVVVSCSSPPPDDPDPPPD

pLDDT: mean 78.66, std 15.67, range [46.25, 95.81]

Radius of gyration: 33.33 Å; chains: 1; bounding box: 104×28×74 Å